Protein AF-A0A5C6P164-F1 (afdb_monomer_lite)

Radius of gyration: 23.79 Å; chains: 1; bounding box: 49×29×82 Å

Foldseek 3Di:
DQVLQPPDGPVVDDPVVVVVSCCCVVPNQPDLVVLVVVLLPAAADVVRALVNSLVVSLVSCPSNPCPPCSFVSSLVSSLVRYPDPVLNVVQVPDPDRTSVNSSVSSNVVVVVVVVVVVCVDPVNDPPDD

pLDDT: mean 91.4, std 10.31, range [52.81, 98.69]

Sequence (129 aa):
MRNLVSPAKPGDKTFDELVKLLKDHFNPKPSEIVQRCKFNSRYRKQGETVMEFVAVLRKLAQDCNYGDKLSEMIRDRLVCGIVDDRIQRRLLSEPDLTFDKALKLAQAIETACKDVKDLQSPEFVPQYT

Organism: NCBI:txid433684

Structure (mmCIF, N/CA/C/O backbone):
data_AF-A0A5C6P164-F1
#
_entry.id   AF-A0A5C6P164-F1
#
loop_
_atom_site.group_PDB
_atom_site.id
_atom_site.type_symbol
_atom_site.label_atom_id
_atom_site.label_alt_id
_atom_site.label_comp_id
_atom_site.label_asym_id
_atom_site.label_entity_id
_atom_site.label_seq_id
_atom_site.pdbx_PDB_ins_code
_atom_site.Cartn_x
_atom_site.Cartn_y
_atom_site.Cartn_z
_atom_site.occupancy
_atom_site.B_iso_or_equiv
_atom_site.auth_seq_id
_atom_site.auth_comp_id
_atom_site.auth_asym_id
_atom_site.auth_atom_id
_atom_site.pdbx_PDB_model_num
ATOM 1 N N . MET A 1 1 ? 26.546 -15.093 -25.675 1.00 57.50 1 MET A N 1
ATOM 2 C CA . MET A 1 1 ? 26.649 -13.685 -26.127 1.00 57.50 1 MET A CA 1
ATOM 3 C C . MET A 1 1 ? 26.422 -13.525 -27.631 1.00 57.50 1 MET A C 1
ATOM 5 O O . MET A 1 1 ? 25.556 -12.741 -27.976 1.00 57.50 1 MET A O 1
ATOM 9 N N . ARG A 1 2 ? 27.096 -14.288 -28.519 1.00 59.34 2 ARG A N 1
ATOM 10 C CA . ARG A 1 2 ? 26.920 -14.192 -29.993 1.00 59.34 2 ARG A CA 1
ATOM 11 C C . ARG A 1 2 ? 25.460 -14.277 -30.474 1.00 59.34 2 ARG A C 1
ATOM 13 O O . ARG A 1 2 ? 25.084 -13.524 -31.357 1.00 59.34 2 ARG A O 1
ATOM 20 N N . ASN A 1 3 ? 24.628 -15.105 -29.839 1.00 73.88 3 ASN A N 1
ATOM 21 C CA . ASN A 1 3 ? 23.216 -15.248 -30.223 1.00 73.88 3 ASN A CA 1
ATOM 22 C C . ASN A 1 3 ? 22.346 -14.019 -29.900 1.00 73.88 3 ASN A C 1
ATOM 24 O O . ASN A 1 3 ? 21.344 -13.825 -30.569 1.00 73.88 3 ASN A O 1
ATOM 28 N N . LEU A 1 4 ? 22.719 -13.188 -28.916 1.00 81.94 4 LEU A N 1
ATOM 29 C CA . LEU A 1 4 ? 21.936 -11.997 -28.540 1.00 81.94 4 LEU A CA 1
ATOM 30 C C . LEU A 1 4 ? 22.185 -10.802 -29.467 1.00 81.94 4 LEU A C 1
ATOM 32 O O . LEU A 1 4 ? 21.426 -9.840 -29.444 1.00 81.94 4 LEU A O 1
ATOM 36 N N . VAL A 1 5 ? 23.269 -10.848 -30.244 1.00 85.94 5 VAL A N 1
ATOM 37 C CA . VAL A 1 5 ? 23.695 -9.758 -31.136 1.00 85.94 5 VAL A CA 1
ATOM 38 C C . VAL A 1 5 ? 23.545 -10.119 -32.613 1.00 85.94 5 VAL A C 1
ATOM 40 O O . VAL A 1 5 ? 23.626 -9.233 -33.455 1.00 85.94 5 VAL A O 1
ATOM 43 N N . SER A 1 6 ? 23.290 -11.394 -32.924 1.00 86.62 6 SER A N 1
ATOM 44 C CA . SER A 1 6 ? 23.153 -11.907 -34.289 1.00 86.62 6 SER A CA 1
ATOM 45 C C . SER A 1 6 ? 22.027 -11.194 -35.058 1.00 86.62 6 SER A C 1
ATOM 47 O O . SER A 1 6 ? 20.938 -11.039 -34.502 1.00 86.62 6 SER A O 1
ATOM 49 N N . PRO A 1 7 ? 22.249 -10.779 -36.324 1.00 85.75 7 PRO A N 1
ATOM 50 C CA . PRO A 1 7 ? 23.413 -11.076 -37.174 1.00 85.75 7 PRO A CA 1
ATOM 51 C C . PRO A 1 7 ? 24.627 -10.145 -36.982 1.00 85.75 7 PRO A C 1
ATOM 53 O O . PRO A 1 7 ? 25.671 -10.391 -37.583 1.00 85.75 7 PRO A O 1
ATOM 56 N N . ALA A 1 8 ? 24.523 -9.097 -36.161 1.00 84.94 8 ALA A N 1
ATOM 57 C CA . ALA A 1 8 ? 25.643 -8.206 -35.855 1.00 84.94 8 ALA A CA 1
ATOM 58 C C . ALA A 1 8 ? 26.680 -8.886 -34.939 1.00 84.94 8 ALA A C 1
ATOM 60 O O . ALA A 1 8 ? 26.397 -9.868 -34.240 1.00 84.94 8 ALA A O 1
ATOM 61 N N . LYS A 1 9 ? 27.913 -8.372 -34.925 1.00 87.00 9 LYS A N 1
ATOM 62 C CA . LYS A 1 9 ? 28.968 -8.886 -34.046 1.00 87.00 9 LYS A CA 1
ATOM 63 C C . LYS A 1 9 ? 28.966 -8.108 -32.730 1.00 87.00 9 LYS A C 1
ATOM 65 O O . LYS A 1 9 ? 28.683 -6.915 -32.720 1.00 87.00 9 LYS A O 1
ATOM 70 N N . PRO A 1 10 ? 29.358 -8.733 -31.604 1.00 83.12 10 PRO A N 1
ATOM 71 C CA . PRO A 1 10 ? 29.542 -8.006 -30.349 1.00 83.12 10 PRO A CA 1
ATOM 72 C C . PRO A 1 10 ? 30.509 -6.818 -30.472 1.00 83.12 10 PRO A C 1
ATOM 74 O O . PRO A 1 10 ? 30.300 -5.810 -29.818 1.00 83.12 10 PRO A O 1
ATOM 77 N N . GLY A 1 11 ? 31.530 -6.924 -31.331 1.00 85.94 11 GLY A N 1
ATOM 78 C CA . GLY A 1 11 ? 32.478 -5.835 -31.592 1.00 85.94 11 GLY A CA 1
ATOM 79 C C . GLY A 1 11 ? 31.892 -4.641 -32.354 1.00 85.94 11 GLY A C 1
ATOM 80 O O . GLY A 1 11 ? 32.523 -3.593 -32.372 1.00 85.94 11 GLY A O 1
ATOM 81 N N . ASP A 1 12 ? 30.696 -4.782 -32.935 1.00 89.25 12 ASP A N 1
ATOM 82 C CA . ASP A 1 12 ? 29.987 -3.698 -33.631 1.00 89.25 12 ASP A CA 1
ATOM 83 C C . ASP A 1 12 ? 29.120 -2.867 -32.665 1.00 89.25 12 ASP A C 1
ATOM 85 O O . ASP A 1 12 ? 28.442 -1.932 -33.085 1.00 89.25 12 ASP A O 1
ATOM 89 N N . LYS A 1 13 ? 29.097 -3.231 -31.376 1.00 87.56 13 LYS A N 1
ATOM 90 C CA . LYS A 1 13 ? 28.338 -2.549 -30.327 1.00 87.56 13 LYS A CA 1
ATOM 91 C C . LYS A 1 13 ? 29.258 -1.871 -29.333 1.00 87.56 13 LYS A C 1
ATOM 93 O O . LYS A 1 13 ? 30.356 -2.349 -29.044 1.00 87.56 13 LYS A O 1
ATOM 98 N N . THR A 1 14 ? 28.777 -0.781 -28.755 1.00 93.88 14 THR A N 1
ATOM 99 C CA . THR A 1 14 ? 29.479 -0.145 -27.643 1.00 93.88 14 THR A CA 1
ATOM 100 C C . THR A 1 14 ? 29.419 -1.029 -26.399 1.00 93.88 14 THR A C 1
ATOM 102 O O . THR A 1 14 ? 28.557 -1.903 -26.253 1.00 93.88 14 THR A O 1
ATOM 105 N N . PHE A 1 15 ? 30.334 -0.785 -25.463 1.00 90.81 15 PHE A N 1
ATOM 106 C CA . PHE A 1 15 ? 30.313 -1.458 -24.168 1.00 90.81 15 PHE A CA 1
ATOM 107 C C . PHE A 1 15 ? 28.959 -1.280 -23.456 1.00 90.81 15 PHE A C 1
ATOM 109 O O . PHE A 1 15 ? 28.391 -2.258 -22.973 1.00 90.81 15 PHE A O 1
ATOM 116 N N . ASP A 1 16 ? 28.395 -0.068 -23.473 1.00 93.19 16 ASP A N 1
ATOM 117 C CA . ASP A 1 16 ? 27.108 0.236 -22.836 1.00 93.19 16 ASP A CA 1
ATOM 118 C C . ASP A 1 16 ? 25.941 -0.526 -23.470 1.00 93.19 16 ASP A C 1
ATOM 120 O O . ASP A 1 16 ? 25.072 -1.045 -22.765 1.00 93.19 16 ASP A O 1
ATOM 124 N N . GLU A 1 17 ? 25.933 -0.656 -24.798 1.00 91.31 17 GLU A N 1
ATOM 125 C CA . GLU A 1 17 ? 24.925 -1.438 -25.512 1.00 91.31 17 GLU A CA 1
ATOM 126 C C . GLU A 1 17 ? 25.005 -2.926 -25.162 1.00 91.31 17 GLU A C 1
ATOM 128 O O . GLU A 1 17 ? 23.971 -3.565 -24.959 1.00 91.31 17 GLU A O 1
ATOM 133 N N . LEU A 1 18 ? 26.216 -3.482 -25.060 1.00 90.56 18 LEU A N 1
ATOM 134 C CA . LEU A 1 18 ? 26.422 -4.874 -24.659 1.00 90.56 18 LEU A CA 1
ATOM 135 C C . LEU A 1 18 ? 26.003 -5.109 -23.205 1.00 90.56 18 LEU A C 1
ATOM 137 O O . LEU A 1 18 ? 25.330 -6.100 -22.915 1.00 90.56 18 LEU A O 1
ATOM 141 N N . VAL A 1 19 ? 26.351 -4.196 -22.295 1.00 89.12 19 VAL A N 1
ATOM 142 C CA . VAL A 1 19 ? 25.938 -4.262 -20.887 1.00 89.12 19 VAL A CA 1
ATOM 143 C C . VAL A 1 19 ? 24.418 -4.202 -20.773 1.00 89.12 19 VAL A C 1
ATOM 145 O O . VAL A 1 19 ? 23.838 -5.007 -20.045 1.00 89.12 19 VAL A O 1
ATOM 148 N N . LYS A 1 20 ? 23.761 -3.294 -21.502 1.00 88.94 20 LYS A N 1
ATOM 149 C CA . LYS A 1 20 ? 22.298 -3.193 -21.525 1.00 88.94 20 LYS A CA 1
ATOM 150 C C . LYS A 1 20 ? 21.658 -4.479 -22.049 1.00 88.94 20 LYS A C 1
ATOM 152 O O . LYS A 1 20 ? 20.811 -5.045 -21.372 1.00 88.94 20 LYS A O 1
ATOM 157 N N . LEU A 1 21 ? 22.118 -4.983 -23.193 1.00 89.00 21 LEU A N 1
ATOM 158 C CA . LEU A 1 21 ? 21.617 -6.216 -23.809 1.00 89.00 21 LEU A CA 1
ATOM 159 C C . LEU A 1 21 ? 21.706 -7.418 -22.855 1.00 89.00 21 LEU A C 1
ATOM 161 O O . LEU A 1 21 ? 20.777 -8.215 -22.748 1.00 89.00 21 LEU A O 1
ATOM 165 N N . LEU A 1 22 ? 22.832 -7.549 -22.148 1.00 88.31 22 LEU A N 1
ATOM 166 C CA . LEU A 1 22 ? 23.032 -8.614 -21.170 1.00 88.31 22 LEU A CA 1
ATOM 167 C C . LEU A 1 22 ? 22.139 -8.430 -19.944 1.00 88.31 22 LEU A C 1
ATOM 169 O O . LEU A 1 22 ? 21.555 -9.407 -19.482 1.00 88.31 22 LEU A O 1
ATOM 173 N N . LYS A 1 23 ? 22.003 -7.200 -19.435 1.00 83.81 23 LYS A N 1
ATOM 174 C CA . LYS A 1 23 ? 21.094 -6.895 -18.323 1.00 83.81 23 LYS A CA 1
ATOM 175 C C . LYS A 1 23 ? 19.649 -7.227 -18.684 1.00 83.81 23 LYS A C 1
ATOM 177 O O . LYS A 1 23 ? 19.007 -7.934 -17.920 1.00 83.81 23 LYS A O 1
ATOM 182 N N . ASP A 1 24 ? 19.176 -6.804 -19.850 1.00 84.94 24 ASP A N 1
ATOM 183 C CA . ASP A 1 24 ? 17.801 -7.044 -20.297 1.00 84.94 24 ASP A CA 1
ATOM 184 C C . ASP A 1 24 ? 17.512 -8.543 -20.487 1.00 84.94 24 ASP A C 1
ATOM 186 O O . ASP A 1 24 ? 16.415 -9.006 -20.184 1.00 84.94 24 ASP A O 1
ATOM 190 N N . HIS A 1 25 ? 18.499 -9.321 -20.947 1.00 86.00 25 HIS A N 1
ATOM 191 C CA . HIS A 1 25 ? 18.340 -10.760 -21.159 1.00 86.00 25 HIS A CA 1
ATOM 192 C C . HIS A 1 25 ? 18.448 -11.589 -19.870 1.00 86.00 25 HIS A C 1
ATOM 194 O O . HIS A 1 25 ? 17.672 -12.520 -19.667 1.00 86.00 25 HIS A O 1
ATOM 200 N N . PHE A 1 26 ? 19.426 -11.297 -19.009 1.00 82.31 26 PHE A N 1
ATOM 201 C CA . PHE A 1 26 ? 19.698 -12.102 -17.810 1.00 82.31 26 PHE A CA 1
ATOM 202 C C . PHE A 1 26 ? 18.993 -11.596 -16.553 1.00 82.31 26 PHE A C 1
ATOM 204 O O . PHE A 1 26 ? 18.848 -12.349 -15.594 1.00 82.31 26 PHE A O 1
ATOM 211 N N . ASN A 1 27 ? 18.554 -10.341 -16.546 1.00 75.88 27 ASN A N 1
ATOM 212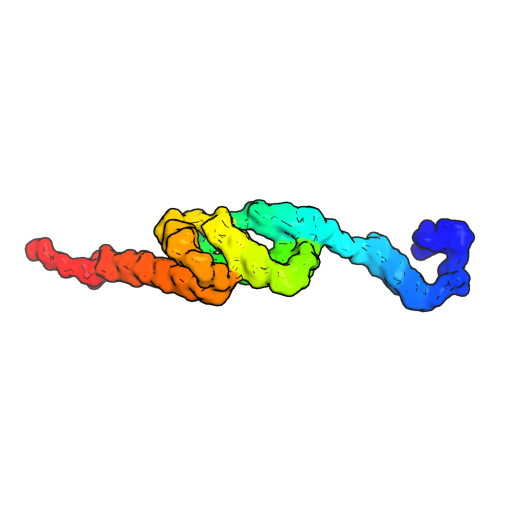 C CA . ASN A 1 27 ? 17.810 -9.739 -15.451 1.00 75.88 27 ASN A CA 1
ATOM 213 C C . ASN A 1 27 ? 16.687 -8.846 -16.008 1.00 75.88 27 ASN A C 1
ATOM 215 O O . ASN A 1 27 ? 16.711 -7.627 -15.798 1.00 75.88 27 ASN A O 1
ATOM 219 N N . PRO A 1 28 ? 15.729 -9.428 -16.760 1.00 79.06 28 PRO A N 1
ATOM 220 C CA . PRO A 1 28 ? 14.654 -8.658 -17.366 1.00 79.06 28 PRO A CA 1
ATOM 221 C C . PRO A 1 28 ? 13.914 -7.877 -16.284 1.00 79.06 28 PRO A C 1
ATOM 223 O O . PRO A 1 28 ? 13.580 -8.422 -15.227 1.00 79.06 28 PRO A O 1
ATOM 226 N N . LYS A 1 29 ? 13.646 -6.593 -16.555 1.00 77.44 29 LYS A N 1
ATOM 227 C CA . LYS A 1 29 ? 12.866 -5.755 -15.642 1.00 77.44 29 LYS A CA 1
ATOM 228 C C . LYS A 1 29 ? 11.554 -6.487 -15.321 1.00 77.44 29 LYS A C 1
ATOM 230 O O . LYS A 1 29 ? 10.863 -6.904 -16.258 1.00 77.44 29 LYS A O 1
ATOM 235 N N . PRO A 1 30 ? 11.194 -6.656 -14.036 1.00 82.50 30 PRO A N 1
ATOM 236 C CA . PRO A 1 30 ? 9.941 -7.300 -13.687 1.00 82.50 30 PRO A CA 1
ATOM 237 C C . PRO A 1 30 ? 8.770 -6.609 -14.389 1.00 82.50 30 PRO A C 1
ATOM 239 O O . PRO A 1 30 ? 8.714 -5.380 -14.444 1.00 82.50 30 PRO A O 1
ATOM 242 N N . SER A 1 31 ? 7.837 -7.398 -14.928 1.00 90.88 31 SER A N 1
ATOM 243 C CA . SER A 1 31 ? 6.646 -6.847 -15.579 1.00 90.88 31 SER A CA 1
ATOM 244 C C . SER A 1 31 ? 5.882 -5.973 -14.591 1.00 90.88 31 SER A C 1
ATOM 246 O O . SER A 1 31 ? 5.388 -6.461 -13.573 1.00 90.88 31 SER A O 1
ATOM 248 N N . GLU A 1 32 ? 5.771 -4.687 -14.911 1.00 93.00 32 GLU A N 1
ATOM 249 C CA . GLU A 1 32 ? 5.084 -3.703 -14.078 1.00 93.00 32 GLU A CA 1
ATOM 250 C C . GLU A 1 32 ? 3.655 -4.145 -13.753 1.00 93.00 32 GLU A C 1
ATOM 252 O O . GLU A 1 32 ? 3.229 -4.079 -12.602 1.00 93.00 32 GLU A O 1
ATOM 257 N N . ILE A 1 33 ? 2.937 -4.678 -14.745 1.00 94.31 33 ILE A N 1
ATOM 258 C CA . ILE A 1 33 ? 1.575 -5.186 -14.565 1.00 94.31 33 ILE A CA 1
ATOM 259 C C . ILE A 1 33 ? 1.547 -6.344 -13.570 1.00 94.31 33 ILE A C 1
ATOM 261 O O . ILE A 1 33 ? 0.720 -6.341 -12.663 1.00 94.31 33 ILE A O 1
ATOM 265 N N . VAL A 1 34 ? 2.481 -7.294 -13.662 1.00 94.81 34 VAL A N 1
ATOM 266 C CA . VAL A 1 34 ? 2.565 -8.405 -12.699 1.00 94.81 34 VAL A CA 1
ATOM 267 C C . VAL A 1 34 ? 2.824 -7.888 -11.282 1.00 94.81 34 VAL A C 1
ATOM 269 O O . VAL A 1 34 ? 2.230 -8.390 -10.328 1.00 94.81 34 VAL A O 1
ATOM 272 N N . GLN A 1 35 ? 3.681 -6.880 -11.122 1.00 95.56 35 GLN A N 1
ATOM 273 C CA . GLN A 1 35 ? 3.989 -6.307 -9.808 1.00 95.56 35 GLN A CA 1
ATOM 274 C C . GLN A 1 35 ? 2.800 -5.535 -9.237 1.00 95.56 35 GLN A C 1
ATOM 276 O O . GLN A 1 35 ? 2.445 -5.739 -8.076 1.00 95.56 35 GLN A O 1
ATOM 281 N N . ARG A 1 36 ? 2.094 -4.765 -10.071 1.00 97.81 36 ARG A N 1
ATOM 282 C CA . ARG A 1 36 ? 0.835 -4.112 -9.693 1.00 97.81 36 ARG A CA 1
ATOM 283 C C . ARG A 1 36 ? -0.240 -5.132 -9.318 1.00 97.81 36 ARG A C 1
ATOM 285 O O . ARG A 1 36 ? -0.930 -4.935 -8.324 1.00 97.81 36 ARG A O 1
ATOM 292 N N . CYS A 1 37 ? -0.352 -6.254 -10.032 1.00 97.50 37 CYS A N 1
ATOM 293 C CA . CYS A 1 37 ? -1.256 -7.346 -9.660 1.00 97.50 37 CYS A CA 1
ATOM 294 C C . CYS A 1 37 ? -0.893 -7.944 -8.295 1.00 97.50 37 CYS A C 1
ATOM 296 O O . CYS A 1 37 ? -1.779 -8.119 -7.460 1.00 97.50 37 CYS A O 1
ATOM 298 N N . LYS A 1 38 ? 0.393 -8.212 -8.026 1.00 97.44 38 LYS A N 1
ATOM 299 C CA . LYS A 1 38 ? 0.860 -8.704 -6.715 1.00 97.44 38 LYS A CA 1
ATOM 300 C C . LYS A 1 38 ? 0.561 -7.711 -5.595 1.00 97.44 38 LYS A C 1
ATOM 302 O O . LYS A 1 38 ? 0.059 -8.110 -4.548 1.00 97.44 38 LYS A O 1
ATOM 307 N N . PHE A 1 39 ? 0.842 -6.431 -5.827 1.00 98.44 39 PHE A N 1
ATOM 308 C CA . PHE A 1 39 ? 0.533 -5.344 -4.906 1.00 98.44 39 PHE A CA 1
ATOM 309 C C . PHE A 1 39 ? -0.971 -5.281 -4.612 1.00 98.44 39 PHE A C 1
ATOM 311 O O . PHE A 1 39 ? -1.371 -5.324 -3.453 1.00 98.44 39 PHE A O 1
ATOM 318 N N . ASN A 1 40 ? -1.811 -5.272 -5.651 1.00 97.94 40 ASN A N 1
ATOM 319 C CA . ASN A 1 40 ? -3.266 -5.167 -5.525 1.00 97.94 40 ASN A CA 1
ATOM 320 C C . ASN A 1 40 ? -3.938 -6.431 -4.976 1.00 97.94 40 ASN A C 1
ATOM 322 O O . ASN A 1 40 ? -5.032 -6.342 -4.431 1.00 97.94 40 ASN A O 1
ATOM 326 N N . SER A 1 41 ? -3.284 -7.587 -5.067 1.00 97.56 41 SER A N 1
ATOM 327 C CA . SER A 1 41 ? -3.772 -8.842 -4.480 1.00 97.56 41 SER A CA 1
ATOM 328 C C . SER A 1 41 ? -3.352 -9.016 -3.020 1.00 97.56 41 SER A C 1
ATOM 330 O O . SER A 1 41 ? -3.650 -10.041 -2.407 1.00 97.56 41 SER A O 1
ATOM 332 N N . ARG A 1 42 ? -2.620 -8.055 -2.442 1.00 97.94 42 ARG A N 1
ATOM 333 C CA . ARG A 1 42 ? -2.131 -8.169 -1.072 1.00 97.94 42 ARG A CA 1
ATOM 334 C C . ARG A 1 42 ? -3.189 -7.726 -0.058 1.00 97.94 42 ARG A C 1
ATOM 336 O O . ARG A 1 42 ? -3.605 -6.570 -0.034 1.00 97.94 42 ARG A O 1
ATOM 343 N N . TYR A 1 43 ? -3.519 -8.643 0.848 1.00 98.19 43 TYR A N 1
ATOM 344 C CA . TYR A 1 43 ? -4.369 -8.422 2.023 1.00 98.19 43 TYR A CA 1
ATOM 345 C C . TYR A 1 43 ? -3.592 -8.712 3.295 1.00 98.19 43 TYR A C 1
ATOM 347 O O . TYR A 1 43 ? -2.826 -9.679 3.296 1.00 98.19 43 TYR A O 1
ATOM 355 N N . ARG A 1 44 ? -3.775 -7.908 4.350 1.00 97.25 44 ARG A N 1
ATOM 356 C CA . ARG A 1 44 ? -3.164 -8.123 5.668 1.00 97.25 44 ARG A CA 1
ATOM 357 C C . ARG A 1 44 ? -3.474 -9.537 6.148 1.00 97.25 44 ARG A C 1
ATOM 359 O O . ARG A 1 44 ? -4.633 -9.948 6.154 1.00 97.25 44 ARG A O 1
ATOM 366 N N . LYS A 1 45 ? -2.438 -10.279 6.528 1.00 96.38 45 LYS A N 1
ATOM 367 C CA . LYS A 1 45 ? -2.587 -11.656 7.009 1.00 96.38 45 LYS A CA 1
ATOM 368 C C . LYS A 1 45 ? -3.081 -11.669 8.455 1.00 96.38 45 LYS A C 1
ATOM 370 O O . LYS A 1 45 ? -2.902 -10.705 9.196 1.00 96.38 45 LYS A O 1
ATOM 375 N N . GLN A 1 46 ? -3.680 -12.777 8.880 1.00 93.19 46 GLN A N 1
ATOM 376 C CA . GLN A 1 46 ? -3.991 -12.973 10.294 1.00 93.19 46 GLN A CA 1
ATOM 377 C C . GLN A 1 46 ? -2.694 -12.963 11.116 1.00 93.19 46 GLN A C 1
ATOM 379 O O . GLN A 1 46 ? -1.717 -13.602 10.734 1.00 93.19 46 GLN A O 1
ATOM 384 N N . GLY A 1 47 ? -2.690 -12.218 12.222 1.00 93.00 47 GLY A N 1
ATOM 385 C CA . GLY A 1 47 ? -1.512 -12.050 13.081 1.00 93.00 47 GLY A CA 1
ATOM 386 C C . GLY A 1 47 ? -0.459 -11.071 12.551 1.00 93.00 47 GLY A C 1
ATOM 387 O O . GLY A 1 47 ? 0.472 -10.761 13.280 1.00 93.00 47 GLY A O 1
ATOM 388 N N . GLU A 1 48 ? -0.610 -10.557 11.328 1.00 96.31 48 GLU A N 1
ATOM 389 C CA . GLU A 1 48 ? 0.266 -9.516 10.791 1.00 96.31 48 GLU A CA 1
ATOM 390 C C . GLU A 1 48 ? -0.140 -8.144 11.339 1.00 96.31 48 GLU A C 1
ATOM 392 O O . GLU A 1 48 ? -1.305 -7.742 11.239 1.00 96.31 48 GLU A O 1
ATOM 397 N N . THR A 1 49 ? 0.831 -7.411 11.879 1.00 97.62 49 THR A N 1
ATOM 398 C CA . THR A 1 49 ? 0.639 -6.036 12.356 1.00 97.62 49 THR A CA 1
ATOM 399 C C . THR A 1 49 ? 0.405 -5.067 11.196 1.00 97.62 49 THR A C 1
ATOM 401 O O . THR A 1 49 ? 0.778 -5.320 10.044 1.00 97.62 49 THR A O 1
ATOM 404 N N . VAL A 1 50 ? -0.170 -3.895 11.481 1.00 98.00 50 VAL A N 1
ATOM 405 C CA . VAL A 1 50 ? -0.310 -2.824 10.476 1.00 98.00 50 VAL A CA 1
ATOM 406 C C . VAL A 1 50 ? 1.050 -2.442 9.875 1.00 98.00 50 VAL A C 1
ATOM 408 O O . VAL A 1 50 ? 1.156 -2.237 8.663 1.00 98.00 50 VAL A O 1
ATOM 411 N N . MET A 1 51 ? 2.101 -2.378 10.696 1.00 98.12 51 MET A N 1
ATOM 412 C CA . MET A 1 51 ? 3.440 -1.981 10.249 1.00 98.12 51 MET A CA 1
ATOM 413 C C . MET A 1 51 ? 4.093 -3.009 9.328 1.00 98.12 51 MET A C 1
ATOM 415 O O . MET A 1 51 ? 4.657 -2.630 8.300 1.00 98.12 51 MET A O 1
ATOM 419 N N . GLU A 1 52 ? 3.991 -4.297 9.652 1.00 98.38 52 GLU A N 1
ATOM 420 C CA . GLU A 1 52 ? 4.495 -5.371 8.790 1.00 98.38 52 GLU A CA 1
ATOM 421 C C . GLU A 1 52 ? 3.774 -5.377 7.443 1.00 98.38 52 GLU A C 1
ATOM 423 O O . GLU A 1 52 ? 4.416 -5.432 6.391 1.00 98.38 52 GLU A O 1
ATOM 428 N N . PHE A 1 53 ? 2.448 -5.220 7.461 1.00 98.44 53 PHE A N 1
ATOM 429 C CA . PHE A 1 53 ? 1.662 -5.143 6.238 1.00 98.44 53 PHE A CA 1
ATOM 430 C C . PHE A 1 53 ? 2.124 -3.986 5.342 1.00 98.44 53 PHE A C 1
ATOM 432 O O . PHE A 1 53 ? 2.399 -4.186 4.157 1.00 98.44 53 PHE A O 1
ATOM 439 N N . VAL A 1 54 ? 2.288 -2.788 5.906 1.00 98.31 54 VAL A N 1
ATOM 440 C CA . VAL A 1 54 ? 2.761 -1.607 5.169 1.00 98.31 54 VAL A CA 1
ATOM 441 C C . VAL A 1 54 ? 4.194 -1.781 4.666 1.00 98.31 54 VAL A C 1
ATOM 443 O O . VAL A 1 54 ? 4.492 -1.378 3.539 1.00 98.31 54 VAL A O 1
ATOM 446 N N . ALA A 1 55 ? 5.078 -2.419 5.435 1.00 98.38 55 ALA A N 1
ATOM 447 C CA . ALA A 1 55 ? 6.430 -2.740 4.982 1.00 98.38 55 ALA A CA 1
ATOM 448 C C . ALA A 1 55 ? 6.407 -3.665 3.752 1.00 98.38 55 ALA A C 1
ATOM 450 O O . ALA A 1 55 ? 7.127 -3.428 2.777 1.00 98.38 55 ALA A O 1
ATOM 451 N N . VAL A 1 56 ? 5.525 -4.671 3.742 1.00 98.06 56 VAL A N 1
ATOM 452 C CA . VAL A 1 56 ? 5.329 -5.549 2.580 1.00 98.06 56 VAL A CA 1
ATOM 453 C C . VAL A 1 56 ? 4.749 -4.783 1.389 1.00 98.06 56 VAL A C 1
ATOM 455 O O . VAL A 1 56 ? 5.223 -4.973 0.269 1.00 98.06 56 VAL A O 1
ATOM 458 N N . LEU A 1 57 ? 3.777 -3.889 1.602 1.00 98.31 57 LEU A N 1
ATOM 459 C CA . LEU A 1 57 ? 3.233 -3.043 0.532 1.00 98.31 57 LEU A CA 1
ATOM 460 C C . LEU A 1 57 ? 4.312 -2.165 -0.106 1.00 98.31 57 LEU A C 1
ATOM 462 O O . LEU A 1 57 ? 4.405 -2.110 -1.331 1.00 98.31 57 LEU A O 1
ATOM 466 N N . ARG A 1 58 ? 5.167 -1.533 0.708 1.00 98.06 58 ARG A N 1
ATOM 467 C CA . ARG A 1 58 ? 6.302 -0.734 0.223 1.00 98.06 58 ARG A CA 1
ATOM 468 C C . ARG A 1 58 ? 7.262 -1.565 -0.614 1.00 98.06 58 ARG A C 1
ATOM 470 O O . ARG A 1 58 ? 7.676 -1.109 -1.674 1.00 98.06 58 ARG A O 1
ATOM 477 N N . LYS A 1 59 ? 7.575 -2.785 -0.169 1.00 97.06 59 LYS A N 1
ATOM 478 C CA . LYS A 1 59 ? 8.427 -3.716 -0.917 1.00 97.06 59 LYS A CA 1
ATOM 479 C C . LYS A 1 59 ? 7.812 -4.087 -2.269 1.00 97.06 59 LYS A C 1
ATOM 481 O O . LYS A 1 59 ? 8.496 -4.027 -3.280 1.00 97.06 59 LYS A O 1
ATOM 486 N N . LEU A 1 60 ? 6.524 -4.430 -2.306 1.00 96.69 60 LEU A N 1
ATOM 487 C CA . LEU A 1 60 ? 5.827 -4.786 -3.551 1.00 96.69 60 LEU A CA 1
ATOM 488 C C . LEU A 1 60 ? 5.702 -3.601 -4.521 1.00 96.69 60 LEU A C 1
ATOM 490 O O . LEU A 1 60 ? 5.701 -3.791 -5.734 1.00 96.69 60 LEU A O 1
ATOM 494 N N . ALA A 1 61 ? 5.617 -2.379 -3.998 1.00 97.06 61 ALA A N 1
ATOM 495 C CA . ALA A 1 61 ? 5.476 -1.177 -4.806 1.00 97.06 61 ALA A CA 1
ATOM 496 C C . ALA A 1 61 ? 6.769 -0.743 -5.529 1.00 97.06 61 ALA A C 1
ATOM 498 O O . ALA A 1 61 ? 6.676 0.059 -6.458 1.00 97.06 61 ALA A O 1
ATOM 499 N N . GLN A 1 62 ? 7.945 -1.271 -5.150 1.00 93.75 62 GLN A N 1
ATOM 500 C CA . GLN A 1 62 ? 9.251 -0.884 -5.717 1.00 93.75 62 GLN A CA 1
ATOM 501 C C . GLN A 1 62 ? 9.292 -1.004 -7.246 1.00 93.75 62 GLN A C 1
ATOM 503 O O . GLN A 1 62 ? 9.756 -0.091 -7.924 1.00 93.75 62 GLN A O 1
ATOM 508 N N . ASP A 1 63 ? 8.723 -2.081 -7.786 1.00 91.75 63 ASP A N 1
ATOM 509 C CA . ASP A 1 63 ? 8.728 -2.368 -9.224 1.00 91.75 63 ASP A CA 1
ATOM 510 C C . ASP A 1 63 ? 7.416 -1.968 -9.931 1.00 91.75 63 ASP A C 1
ATOM 512 O O . ASP A 1 63 ? 7.213 -2.272 -11.108 1.00 91.75 63 ASP A O 1
ATOM 516 N N . CYS A 1 64 ? 6.499 -1.290 -9.230 1.00 95.44 64 CYS A N 1
ATOM 517 C CA . CYS A 1 64 ? 5.190 -0.904 -9.773 1.00 95.44 64 CYS A CA 1
ATOM 518 C C . CYS A 1 64 ? 5.210 0.403 -10.587 1.00 95.44 64 CYS A C 1
ATOM 520 O O . CYS A 1 64 ? 4.198 0.736 -11.205 1.00 95.44 64 CYS A O 1
ATOM 522 N N . ASN A 1 65 ? 6.326 1.145 -10.569 1.00 94.81 65 ASN A N 1
ATOM 523 C CA . ASN A 1 65 ? 6.500 2.450 -11.225 1.00 94.81 65 ASN A CA 1
ATOM 524 C C . ASN A 1 65 ? 5.379 3.465 -10.897 1.00 94.81 65 ASN A C 1
ATOM 526 O O . ASN A 1 65 ? 4.901 4.175 -11.777 1.00 94.81 65 ASN A O 1
ATOM 530 N N . TYR A 1 66 ? 4.944 3.552 -9.633 1.00 96.00 66 TYR A N 1
ATOM 531 C CA . TYR A 1 66 ? 3.881 4.490 -9.231 1.00 96.00 66 TYR A CA 1
ATOM 532 C C . TYR A 1 66 ? 4.306 5.969 -9.208 1.00 96.00 66 TYR A C 1
ATOM 534 O O . TYR A 1 66 ? 3.438 6.840 -9.182 1.00 96.00 66 TYR A O 1
ATOM 542 N N . GLY A 1 67 ? 5.611 6.265 -9.213 1.00 95.94 67 GLY A N 1
ATOM 543 C CA . GLY A 1 67 ? 6.125 7.639 -9.177 1.00 95.94 67 GLY A CA 1
ATOM 544 C C . GLY A 1 67 ? 5.558 8.438 -8.000 1.00 95.94 67 GLY A C 1
ATOM 545 O O . GLY A 1 67 ? 5.451 7.921 -6.886 1.00 95.94 67 GLY A O 1
ATOM 546 N N . ASP A 1 68 ? 5.119 9.665 -8.270 1.00 97.25 68 ASP A N 1
ATOM 547 C CA . ASP A 1 68 ? 4.566 10.589 -7.266 1.00 97.25 68 ASP A CA 1
ATOM 548 C C . ASP A 1 68 ? 3.277 10.075 -6.606 1.00 97.25 68 ASP A C 1
ATOM 550 O O . ASP A 1 68 ? 2.885 10.529 -5.532 1.00 97.25 68 ASP A O 1
ATOM 554 N N . LYS A 1 69 ? 2.629 9.072 -7.210 1.00 97.69 69 LYS A N 1
ATOM 555 C CA . LYS A 1 69 ? 1.419 8.431 -6.686 1.00 97.69 69 LYS A CA 1
ATOM 556 C C . LYS A 1 69 ? 1.701 7.276 -5.732 1.00 97.69 69 LYS A C 1
ATOM 558 O O . LYS A 1 69 ? 0.758 6.675 -5.227 1.00 97.69 69 LYS A O 1
ATOM 563 N N . LEU A 1 70 ? 2.966 6.970 -5.429 1.00 97.81 70 LEU A N 1
ATOM 564 C CA . LEU A 1 70 ? 3.339 5.858 -4.548 1.00 97.81 70 LEU A CA 1
ATOM 565 C C . LEU A 1 70 ? 2.606 5.895 -3.196 1.00 97.81 70 LEU A C 1
ATOM 567 O O . LEU A 1 70 ? 2.054 4.882 -2.767 1.00 97.81 70 LEU A O 1
ATOM 571 N N . SER A 1 71 ? 2.572 7.055 -2.539 1.00 98.12 71 SER A N 1
ATOM 572 C CA . SER A 1 71 ? 1.902 7.209 -1.242 1.00 98.12 71 SER A CA 1
ATOM 573 C C . SER A 1 71 ? 0.389 6.998 -1.342 1.00 98.12 71 SER A C 1
ATOM 575 O O . SER A 1 71 ? -0.192 6.344 -0.478 1.00 98.12 71 SER A O 1
ATOM 577 N N . GLU A 1 72 ? -0.245 7.493 -2.408 1.00 98.50 72 GLU A N 1
ATOM 578 C CA . GLU A 1 72 ? -1.679 7.297 -2.667 1.00 98.50 72 GLU A CA 1
ATOM 579 C C . GLU A 1 72 ? -1.997 5.817 -2.904 1.00 98.50 72 GLU A C 1
ATOM 581 O O . GLU A 1 72 ? -2.903 5.275 -2.279 1.00 98.50 72 GLU A O 1
ATOM 586 N N . MET A 1 73 ? -1.187 5.122 -3.704 1.00 98.56 73 MET A N 1
ATOM 587 C CA . MET A 1 73 ? -1.386 3.697 -3.981 1.00 98.56 73 MET A CA 1
ATOM 588 C C . MET A 1 73 ? -1.236 2.843 -2.719 1.00 98.56 73 MET A C 1
ATOM 590 O O . MET A 1 73 ? -2.040 1.941 -2.483 1.00 98.56 73 MET A O 1
ATOM 594 N N . ILE A 1 74 ? -0.235 3.127 -1.872 1.00 98.56 74 ILE A N 1
ATOM 595 C CA . ILE A 1 74 ? -0.064 2.421 -0.591 1.00 98.56 74 ILE A CA 1
ATOM 596 C C . ILE A 1 74 ? -1.237 2.712 0.347 1.00 98.56 74 ILE A C 1
ATOM 598 O O . ILE A 1 74 ? -1.722 1.783 0.989 1.00 98.56 74 ILE A O 1
ATOM 602 N N . ARG A 1 75 ? -1.714 3.963 0.421 1.00 98.69 75 ARG A N 1
ATOM 603 C CA . ARG A 1 75 ? -2.911 4.319 1.199 1.00 98.69 75 ARG A CA 1
ATOM 604 C C . ARG A 1 75 ? -4.117 3.507 0.735 1.00 98.69 75 ARG A C 1
ATOM 606 O O . ARG A 1 75 ? -4.751 2.856 1.560 1.00 98.69 75 ARG A O 1
ATOM 613 N N . ASP A 1 76 ? -4.413 3.517 -0.558 1.00 98.38 76 ASP A N 1
ATOM 614 C CA . ASP A 1 76 ? -5.592 2.843 -1.109 1.00 98.38 76 ASP A CA 1
ATOM 615 C C . ASP A 1 76 ? -5.513 1.337 -0.851 1.00 98.38 76 ASP A C 1
ATOM 617 O O . ASP A 1 76 ? -6.472 0.711 -0.394 1.00 98.38 76 ASP A O 1
ATOM 621 N N . ARG A 1 77 ? -4.324 0.750 -1.029 1.00 98.44 77 ARG A N 1
ATOM 622 C CA . ARG A 1 77 ? -4.111 -0.669 -0.746 1.00 98.44 77 ARG A CA 1
ATOM 623 C C . ARG A 1 77 ? -4.153 -1.006 0.741 1.00 98.44 77 ARG A C 1
ATOM 625 O O . ARG A 1 77 ? -4.614 -2.098 1.074 1.00 98.44 77 ARG A O 1
ATOM 632 N N . LEU A 1 78 ? -3.717 -0.108 1.625 1.00 98.50 78 LEU A N 1
ATOM 633 C CA . LEU A 1 78 ? -3.877 -0.251 3.074 1.00 98.50 78 LEU A CA 1
ATOM 634 C C . LEU A 1 78 ? -5.367 -0.298 3.436 1.00 98.50 78 LEU A C 1
ATOM 636 O O . LEU A 1 78 ? -5.784 -1.225 4.123 1.00 98.50 78 LEU A O 1
ATOM 640 N N . VAL A 1 79 ? -6.174 0.634 2.917 1.00 98.31 79 VAL A N 1
ATOM 641 C CA . VAL A 1 79 ? -7.627 0.683 3.165 1.00 98.31 79 VAL A CA 1
ATOM 642 C C . VAL A 1 79 ? -8.324 -0.569 2.633 1.00 98.31 79 VAL A C 1
ATOM 644 O O . VAL A 1 79 ? -9.063 -1.223 3.365 1.00 98.31 79 VAL A O 1
ATOM 647 N N . CYS A 1 80 ? -8.078 -0.947 1.378 1.00 97.62 80 CYS A N 1
ATOM 648 C CA . CYS A 1 80 ? -8.748 -2.094 0.761 1.00 97.62 80 CYS A CA 1
ATOM 649 C C . CYS A 1 80 ? -8.200 -3.447 1.240 1.00 97.62 80 CYS A C 1
ATOM 651 O O . CYS A 1 80 ? -8.862 -4.472 1.103 1.00 97.62 80 CYS A O 1
ATOM 653 N N . GLY A 1 81 ? -6.945 -3.494 1.688 1.00 97.50 81 GLY A N 1
ATOM 654 C CA . GLY A 1 81 ? -6.241 -4.725 2.048 1.00 97.50 81 GLY A CA 1
ATOM 655 C C . GLY A 1 81 ? -6.291 -5.059 3.532 1.00 97.50 81 GLY A C 1
ATOM 656 O O . GLY A 1 81 ? -5.913 -6.170 3.896 1.00 97.50 81 GLY A O 1
ATOM 657 N N . ILE A 1 82 ? -6.740 -4.144 4.393 1.00 96.56 82 ILE A N 1
ATOM 658 C CA . ILE A 1 82 ? -6.886 -4.441 5.813 1.00 96.56 82 ILE A CA 1
ATOM 659 C C . ILE A 1 82 ? -8.150 -5.265 6.066 1.00 96.56 82 ILE A C 1
ATOM 661 O O . ILE A 1 82 ? -9.246 -4.900 5.654 1.00 96.56 82 ILE A O 1
ATOM 665 N N . VAL A 1 83 ? -7.986 -6.389 6.762 1.00 90.88 83 VAL A N 1
ATOM 666 C CA . VAL A 1 83 ? -9.083 -7.297 7.138 1.00 90.88 83 VAL A CA 1
ATOM 667 C C . VAL A 1 83 ? -9.432 -7.081 8.615 1.00 90.88 83 VAL A C 1
ATOM 669 O O . VAL A 1 83 ? -9.385 -7.992 9.434 1.00 90.88 83 VAL A O 1
ATOM 672 N N . ASP A 1 84 ? -9.673 -5.825 8.987 1.00 94.56 84 ASP A N 1
ATOM 673 C CA . ASP A 1 84 ? -10.256 -5.440 10.277 1.00 94.56 84 ASP A CA 1
ATOM 674 C C . ASP A 1 84 ? -11.268 -4.335 10.020 1.00 94.56 84 ASP A C 1
ATOM 676 O O . ASP A 1 84 ? -10.920 -3.217 9.635 1.00 94.56 84 ASP A O 1
ATOM 680 N N . ASP A 1 85 ? -12.528 -4.690 10.222 1.00 95.31 85 ASP A N 1
ATOM 681 C CA . ASP A 1 85 ? -13.678 -3.866 9.889 1.00 95.31 85 ASP A CA 1
ATOM 682 C C . ASP A 1 85 ? -13.709 -2.555 10.697 1.00 95.31 85 ASP A C 1
ATOM 684 O O . ASP A 1 85 ? -14.135 -1.516 10.196 1.00 95.31 85 ASP A O 1
ATOM 688 N N . ARG A 1 86 ? -13.166 -2.546 11.922 1.00 95.62 86 ARG A N 1
ATOM 689 C CA . ARG A 1 86 ? -13.090 -1.336 12.759 1.00 95.62 86 ARG A CA 1
ATOM 690 C C . ARG A 1 86 ? -12.086 -0.350 12.184 1.00 95.62 86 ARG A C 1
ATOM 692 O O . ARG A 1 86 ? -12.378 0.842 12.084 1.00 95.62 86 ARG A O 1
ATOM 699 N N . ILE A 1 87 ? -10.918 -0.853 11.778 1.00 97.56 87 ILE A N 1
ATOM 700 C CA . ILE A 1 87 ? -9.903 -0.018 11.135 1.00 97.56 87 ILE A CA 1
ATOM 701 C C . ILE A 1 87 ? -10.430 0.479 9.789 1.00 97.56 87 ILE A C 1
ATOM 703 O O . ILE A 1 87 ? -10.390 1.679 9.529 1.00 97.56 87 ILE A O 1
ATOM 707 N N . GLN A 1 88 ? -10.975 -0.409 8.955 1.00 97.69 88 GLN A N 1
ATOM 708 C CA . GLN A 1 88 ? -11.446 -0.048 7.620 1.00 97.69 88 GLN A CA 1
ATOM 709 C C . GLN A 1 88 ? -12.557 1.010 7.666 1.00 97.69 88 GLN A C 1
ATOM 711 O O . GLN A 1 88 ? -12.450 2.019 6.970 1.00 97.69 88 GLN A O 1
ATOM 716 N N . ARG A 1 89 ? -13.567 0.853 8.537 1.00 98.00 89 ARG A N 1
ATOM 717 C CA . ARG A 1 89 ? -14.618 1.868 8.735 1.00 98.00 89 ARG A CA 1
ATOM 718 C C . ARG A 1 89 ? -14.042 3.212 9.167 1.00 98.00 89 ARG A C 1
ATOM 720 O O . ARG A 1 89 ? -14.440 4.240 8.623 1.00 98.00 89 ARG A O 1
ATOM 727 N N . ARG A 1 90 ? -13.089 3.225 10.111 1.00 98.06 90 ARG A N 1
ATOM 728 C CA . ARG A 1 90 ? -12.455 4.477 10.547 1.00 98.06 90 ARG A CA 1
ATOM 729 C C . ARG A 1 90 ? -11.736 5.163 9.393 1.00 98.06 90 ARG A C 1
ATOM 731 O O . ARG A 1 90 ? -11.911 6.363 9.217 1.00 98.06 90 ARG A O 1
ATOM 738 N N . LEU A 1 91 ? -10.958 4.419 8.611 1.00 98.50 91 LEU A N 1
ATOM 739 C CA . LEU A 1 91 ? -10.228 4.974 7.473 1.00 98.50 91 LEU A CA 1
ATOM 740 C C . LEU A 1 91 ? -11.183 5.531 6.408 1.00 98.50 91 LEU A C 1
ATOM 742 O O . LEU A 1 91 ? -10.982 6.648 5.948 1.00 98.50 91 LEU A O 1
ATOM 746 N N . LEU A 1 92 ? -12.249 4.801 6.069 1.00 98.06 92 LEU A N 1
ATOM 747 C CA . LEU A 1 92 ? -13.255 5.236 5.090 1.00 98.06 92 LEU A CA 1
ATOM 748 C C . LEU A 1 92 ? -14.076 6.455 5.546 1.00 98.06 92 LEU A C 1
ATOM 750 O O . LEU A 1 92 ? -14.649 7.142 4.709 1.00 98.06 92 LEU A O 1
ATOM 754 N N . SER A 1 93 ? -14.132 6.736 6.853 1.00 98.00 93 SER A N 1
ATOM 755 C CA . SER A 1 93 ? -14.816 7.921 7.396 1.00 98.00 93 SER A CA 1
ATOM 756 C C . SER A 1 93 ? -14.014 9.224 7.274 1.00 98.00 93 SER A C 1
ATOM 758 O O . SER A 1 93 ? -14.525 10.288 7.614 1.00 98.00 93 SER A O 1
ATOM 760 N N . GLU A 1 94 ? -12.757 9.159 6.829 1.00 98.06 94 GLU A N 1
ATOM 761 C CA . GLU A 1 94 ? -11.883 10.326 6.725 1.00 98.06 94 GLU A CA 1
ATOM 762 C C . GLU A 1 94 ? -11.984 10.995 5.345 1.00 98.06 94 GLU A C 1
ATOM 764 O O . GLU A 1 94 ? -11.588 10.374 4.358 1.00 98.06 94 GLU A O 1
ATOM 769 N N . PRO A 1 95 ? -12.438 12.262 5.253 1.00 95.00 95 PRO A N 1
ATOM 770 C CA . PRO A 1 95 ? -12.605 12.946 3.967 1.00 95.00 95 PRO A CA 1
ATOM 771 C C . PRO A 1 95 ? -11.264 13.207 3.267 1.00 95.00 95 PRO A C 1
ATOM 773 O O . PRO A 1 95 ? -11.109 12.909 2.087 1.00 95.00 95 PRO A O 1
ATOM 776 N N . ASP A 1 96 ? -10.263 13.673 4.018 1.00 96.12 96 ASP A N 1
ATOM 777 C CA . ASP A 1 96 ? -8.915 13.957 3.514 1.00 96.12 96 ASP A CA 1
ATOM 778 C C . ASP A 1 96 ? -7.921 12.926 4.059 1.00 96.12 96 ASP A C 1
ATOM 780 O O . ASP A 1 96 ? -7.072 13.208 4.917 1.00 96.12 96 ASP A O 1
ATOM 784 N N . LEU A 1 97 ? -8.078 11.673 3.628 1.00 98.31 97 LEU A N 1
ATOM 785 C CA . LEU A 1 97 ? -7.201 10.592 4.058 1.00 98.31 97 LEU A CA 1
ATOM 786 C C . LEU A 1 97 ? -5.868 10.638 3.296 1.00 98.31 97 LEU A C 1
ATOM 788 O O . LEU A 1 97 ? -5.791 10.312 2.110 1.00 98.31 97 LEU A O 1
ATOM 792 N N . THR A 1 98 ? -4.789 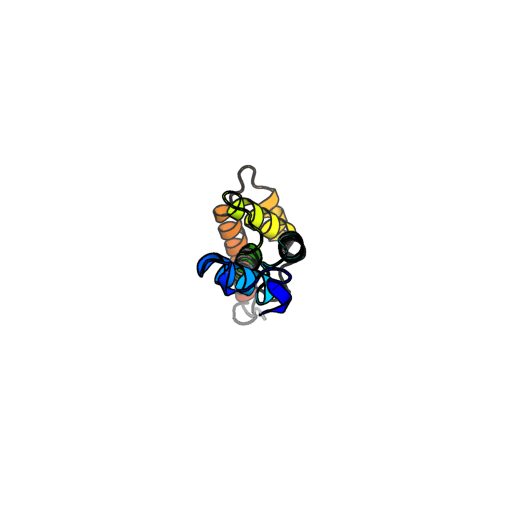10.987 3.995 1.00 98.62 98 THR A N 1
ATOM 793 C CA . THR A 1 98 ? -3.408 10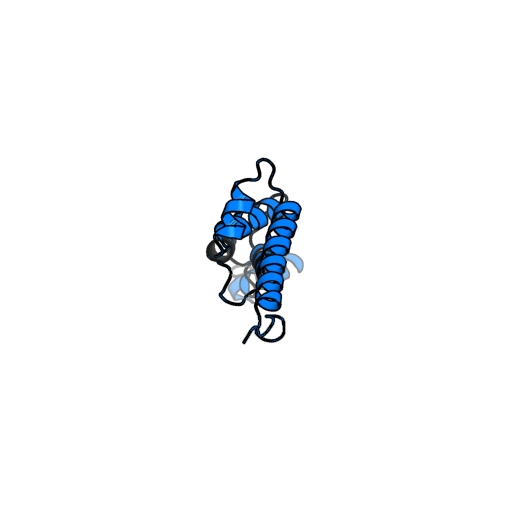.814 3.514 1.00 98.62 98 THR A CA 1
ATOM 794 C C . THR A 1 98 ? -2.844 9.466 3.964 1.00 98.62 98 THR A C 1
ATOM 796 O O . THR A 1 98 ? -3.365 8.848 4.895 1.00 98.62 98 THR A O 1
ATOM 799 N N . PHE A 1 99 ? -1.757 9.003 3.337 1.00 98.44 99 PHE A N 1
ATOM 800 C CA . PHE A 1 99 ? -1.072 7.781 3.774 1.00 98.44 99 PHE A CA 1
ATOM 801 C C . PHE A 1 99 ? -0.635 7.855 5.248 1.00 98.44 99 PHE A C 1
ATOM 803 O O . PHE A 1 99 ? -0.923 6.939 6.015 1.00 98.44 99 PHE A O 1
ATOM 810 N N . ASP A 1 100 ? -0.010 8.958 5.668 1.00 98.44 100 ASP A N 1
ATOM 811 C CA . ASP A 1 100 ? 0.472 9.107 7.046 1.00 98.44 100 ASP A CA 1
ATOM 812 C C . ASP A 1 100 ? -0.678 9.116 8.058 1.00 98.44 100 ASP A C 1
ATOM 814 O O . ASP A 1 100 ? -0.575 8.522 9.133 1.00 98.44 100 ASP A O 1
ATOM 818 N N . LYS A 1 101 ? -1.800 9.758 7.710 1.00 98.56 101 LYS A N 1
ATOM 819 C CA . LYS A 1 101 ? -3.012 9.756 8.535 1.00 98.56 101 LYS A CA 1
ATOM 820 C C . LYS A 1 101 ? -3.617 8.356 8.622 1.00 98.56 101 LYS A C 1
ATOM 822 O O . LYS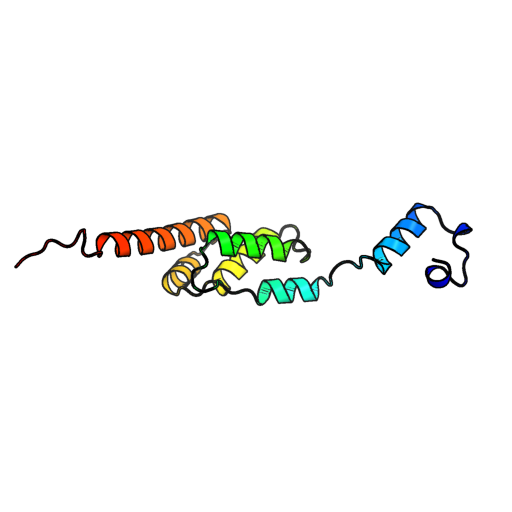 A 1 101 ? -3.966 7.919 9.716 1.00 98.56 101 LYS A O 1
ATOM 827 N N . ALA A 1 102 ? -3.683 7.637 7.501 1.00 98.69 102 ALA A N 1
ATOM 828 C CA . ALA A 1 102 ? -4.175 6.264 7.462 1.00 98.69 102 ALA A CA 1
ATOM 829 C C . ALA A 1 102 ? -3.329 5.328 8.331 1.00 98.69 102 ALA A C 1
ATOM 831 O O . ALA A 1 102 ? -3.875 4.567 9.128 1.00 98.69 102 ALA A O 1
ATOM 832 N N . LEU A 1 103 ? -2.002 5.430 8.230 1.00 98.62 103 LEU A N 1
ATOM 833 C CA . LEU A 1 103 ? -1.078 4.634 9.029 1.00 98.62 103 LEU A CA 1
ATOM 834 C C . LEU A 1 103 ? -1.263 4.897 10.528 1.00 98.62 103 LEU A C 1
ATOM 836 O O . LEU A 1 103 ? -1.463 3.955 11.293 1.00 98.62 103 LEU A O 1
ATOM 840 N N . LYS A 1 104 ? -1.275 6.172 10.936 1.00 98.56 104 LYS A N 1
ATOM 841 C CA . LYS A 1 104 ? -1.457 6.563 12.343 1.00 98.56 104 LYS A CA 1
ATOM 842 C C . LYS A 1 104 ? -2.781 6.061 12.917 1.00 98.56 104 LYS A C 1
ATOM 844 O O . LYS A 1 104 ? -2.791 5.500 14.008 1.00 98.56 104 LYS A O 1
ATOM 849 N N . LEU A 1 105 ? -3.889 6.234 12.191 1.00 98.56 105 LEU A N 1
ATOM 850 C CA . LEU A 1 105 ? -5.209 5.770 12.634 1.00 98.56 105 LEU A CA 1
ATOM 851 C C . LEU A 1 105 ? -5.266 4.243 12.753 1.00 98.56 105 LEU A C 1
ATOM 853 O O . LEU A 1 105 ? -5.774 3.726 13.746 1.00 98.56 105 LEU A O 1
ATOM 857 N N . ALA A 1 106 ? -4.723 3.526 11.767 1.00 98.31 106 ALA A N 1
ATOM 858 C CA . ALA A 1 106 ? -4.694 2.069 11.777 1.00 98.31 106 ALA A CA 1
ATOM 859 C C . ALA A 1 106 ? -3.870 1.520 12.953 1.00 98.31 106 ALA A C 1
ATOM 861 O O . ALA A 1 106 ? -4.335 0.616 13.645 1.00 98.31 106 ALA A O 1
ATOM 862 N N . GLN A 1 107 ? -2.694 2.098 13.222 1.00 98.19 107 GLN A N 1
ATOM 863 C CA . GLN A 1 107 ? -1.869 1.729 14.376 1.00 98.19 107 GLN A CA 1
ATOM 864 C C . GLN A 1 107 ? -2.552 2.056 15.704 1.00 98.19 107 GLN A C 1
ATOM 866 O O . GLN A 1 107 ? -2.554 1.223 16.601 1.00 98.19 107 GLN A O 1
ATOM 871 N N . ALA A 1 108 ? -3.160 3.239 15.834 1.00 98.19 108 ALA A N 1
ATOM 872 C CA . ALA A 1 108 ? -3.840 3.632 17.065 1.00 98.19 108 ALA A CA 1
ATOM 873 C C . ALA A 1 108 ? -4.977 2.664 17.424 1.00 98.19 108 ALA A C 1
ATOM 875 O O . ALA A 1 108 ? -5.108 2.272 18.581 1.00 98.19 108 ALA A O 1
ATOM 876 N N . ILE A 1 109 ? -5.766 2.234 16.433 1.00 97.62 109 ILE A N 1
ATOM 877 C CA . ILE A 1 109 ? -6.824 1.241 16.649 1.00 97.62 109 ILE A CA 1
ATOM 878 C C . ILE A 1 109 ? -6.228 -0.132 16.973 1.00 97.62 109 ILE A C 1
ATOM 880 O O . ILE A 1 109 ? -6.713 -0.785 17.892 1.00 97.62 109 ILE A O 1
ATOM 884 N N . GLU A 1 110 ? -5.194 -0.579 16.254 1.00 96.38 110 GLU A N 1
ATOM 885 C CA . GLU A 1 110 ? -4.520 -1.856 16.534 1.00 96.38 110 GLU A CA 1
ATOM 886 C C . GLU A 1 110 ? -3.994 -1.916 17.977 1.00 96.38 110 GLU A C 1
ATOM 888 O O . GLU A 1 110 ? -4.287 -2.881 18.686 1.00 96.38 110 GLU A O 1
ATOM 893 N N . THR A 1 111 ? -3.307 -0.864 18.431 1.00 96.31 111 THR A N 1
ATOM 894 C CA . THR A 1 111 ? -2.808 -0.733 19.806 1.00 96.31 111 THR A CA 1
ATOM 895 C C . THR A 1 111 ? -3.952 -0.700 20.811 1.00 96.31 111 THR A C 1
ATOM 897 O O . THR A 1 111 ? -3.975 -1.530 21.709 1.00 96.31 111 THR A O 1
ATOM 900 N N . ALA A 1 112 ? -4.969 0.146 20.615 1.00 96.31 112 ALA A N 1
ATOM 901 C CA . ALA A 1 112 ? -6.116 0.202 21.524 1.00 96.31 112 ALA A CA 1
ATOM 902 C C . ALA A 1 112 ? -6.837 -1.154 21.646 1.00 96.31 112 ALA A C 1
ATOM 904 O O . ALA A 1 112 ? -7.305 -1.528 22.717 1.00 96.31 112 ALA A O 1
ATOM 905 N N . CYS A 1 113 ? -6.910 -1.929 20.560 1.00 91.94 113 CYS A N 1
ATOM 906 C CA . CYS A 1 113 ? -7.485 -3.273 20.593 1.00 91.94 113 CYS A CA 1
ATOM 907 C C . CYS A 1 113 ? -6.631 -4.272 21.371 1.00 91.94 113 CYS A C 1
ATOM 909 O O . CYS A 1 113 ? -7.184 -5.219 21.930 1.00 91.94 113 CYS A O 1
ATOM 911 N N . LYS A 1 114 ? -5.307 -4.107 21.358 1.00 91.44 114 LYS A N 1
ATOM 912 C CA . LYS A 1 114 ? -4.392 -4.892 22.183 1.00 91.44 114 LYS A CA 1
ATOM 913 C C . LYS A 1 114 ? -4.546 -4.498 23.653 1.00 91.44 114 LYS A C 1
ATOM 915 O O . LYS A 1 114 ? -4.830 -5.369 24.464 1.00 91.44 114 LYS A O 1
ATOM 920 N N . ASP A 1 115 ? -4.507 -3.205 23.954 1.00 93.88 115 ASP A N 1
ATOM 921 C CA . ASP A 1 115 ? -4.619 -2.682 25.318 1.00 93.88 115 ASP A CA 1
ATOM 922 C C . ASP A 1 115 ? -5.941 -3.106 25.981 1.00 93.88 115 ASP A C 1
ATOM 924 O O . ASP A 1 115 ? -5.955 -3.550 27.125 1.00 93.88 115 ASP A O 1
ATOM 928 N N . VAL A 1 116 ? -7.063 -3.060 25.250 1.00 93.31 116 VAL A N 1
ATOM 929 C CA . VAL A 1 116 ? -8.362 -3.545 25.755 1.00 93.31 116 VAL A CA 1
ATOM 930 C C . VAL A 1 116 ? -8.324 -5.037 26.094 1.00 93.31 116 VAL A C 1
ATOM 932 O O . VAL A 1 116 ? -8.907 -5.438 27.098 1.00 93.31 116 VAL A O 1
ATOM 935 N N . LYS A 1 117 ? -7.650 -5.867 25.288 1.00 90.00 117 LYS A N 1
ATOM 936 C CA . LYS A 1 117 ? -7.511 -7.304 25.578 1.00 90.00 117 LYS A CA 1
ATOM 937 C C . LYS A 1 117 ? -6.649 -7.544 26.813 1.00 90.00 117 LYS A C 1
ATOM 939 O O . LYS A 1 117 ? -6.993 -8.404 27.617 1.00 90.00 117 LYS A O 1
ATOM 944 N N . ASP A 1 118 ? -5.576 -6.774 26.965 1.00 91.19 118 ASP A N 1
ATOM 945 C CA . ASP A 1 118 ? -4.670 -6.872 28.108 1.00 91.19 118 ASP A CA 1
ATOM 946 C C . ASP A 1 118 ? -5.407 -6.495 29.412 1.00 91.19 118 ASP A C 1
ATOM 948 O O . ASP A 1 11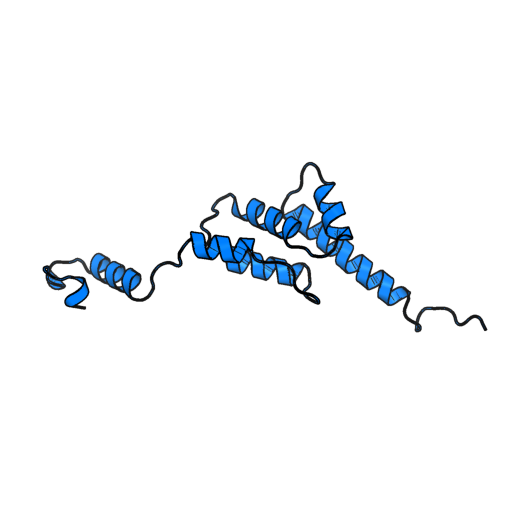8 ? -5.339 -7.234 30.395 1.00 91.19 118 ASP A O 1
ATOM 952 N N . LEU A 1 119 ? -6.221 -5.428 29.391 1.00 90.88 119 LEU A N 1
ATOM 953 C CA . LEU A 1 119 ? -7.069 -5.008 30.521 1.00 90.88 119 LEU A CA 1
ATOM 954 C C . LEU A 1 119 ? -8.185 -6.006 30.874 1.00 90.88 119 LEU A C 1
ATOM 956 O O . LEU A 1 119 ? -8.631 -6.050 32.017 1.00 90.88 119 LEU A O 1
ATOM 960 N N . GLN A 1 120 ? -8.665 -6.786 29.905 1.00 89.00 120 GLN A N 1
ATOM 961 C CA . GLN A 1 120 ? -9.687 -7.820 30.113 1.00 89.00 120 GLN A CA 1
ATOM 962 C C . GLN A 1 120 ? -9.097 -9.163 30.567 1.00 89.00 120 GLN A C 1
ATOM 964 O O . GLN A 1 120 ? -9.849 -10.110 30.809 1.00 89.00 120 GLN A O 1
ATOM 969 N N . SER A 1 121 ? -7.770 -9.276 30.659 1.00 84.50 121 SER A N 1
ATOM 970 C CA . SER A 1 121 ? -7.123 -10.513 31.082 1.00 84.50 121 SER A CA 1
ATOM 971 C C . SER A 1 121 ? -7.392 -10.815 32.569 1.00 84.50 121 SER A C 1
ATOM 973 O O . SER A 1 121 ? -7.549 -9.892 33.372 1.00 84.50 121 SER A O 1
ATOM 975 N N . PRO A 1 122 ? -7.426 -12.101 32.975 1.00 73.88 122 PRO A N 1
ATOM 976 C CA . PRO A 1 122 ? -7.761 -12.505 34.346 1.00 73.88 122 PRO A CA 1
ATOM 977 C C . PRO A 1 122 ? -6.837 -11.929 35.425 1.00 73.88 122 PRO A C 1
ATOM 979 O O . PRO A 1 122 ? -7.214 -11.905 36.590 1.00 73.88 122 PRO A O 1
ATOM 982 N N . GLU A 1 123 ? -5.641 -11.473 35.046 1.00 72.75 123 GLU A N 1
ATOM 983 C CA . GLU A 1 123 ? -4.679 -10.824 35.942 1.00 72.75 123 GLU A CA 1
ATOM 984 C C . GLU A 1 123 ? -5.168 -9.454 36.441 1.00 72.75 123 GLU A C 1
ATOM 986 O O . GLU A 1 123 ? -4.773 -9.020 37.521 1.00 72.75 123 GLU A O 1
ATOM 991 N N . PHE A 1 124 ? -6.052 -8.790 35.685 1.00 62.62 124 PHE A N 1
ATOM 992 C CA . PHE A 1 124 ? -6.547 -7.441 35.980 1.00 62.62 124 PHE A CA 1
ATOM 993 C C . PHE A 1 124 ? -8.057 -7.379 36.249 1.00 62.62 124 PHE A C 1
ATOM 995 O O . PHE A 1 124 ? -8.565 -6.318 36.617 1.00 62.62 124 PHE A O 1
ATOM 1002 N N . VAL A 1 125 ? -8.786 -8.493 36.109 1.00 60.03 125 VAL A N 1
ATOM 1003 C CA . VAL A 1 125 ? -10.202 -8.577 36.495 1.00 60.03 125 VAL A CA 1
ATOM 1004 C C . VAL A 1 125 ? -10.285 -8.809 38.008 1.00 60.03 125 VAL A C 1
ATOM 1006 O O . VAL A 1 125 ? -9.820 -9.848 38.479 1.00 60.03 125 VAL A O 1
ATOM 1009 N N . PRO A 1 126 ? -10.885 -7.894 38.795 1.00 64.06 126 PRO A N 1
ATOM 1010 C CA . PRO A 1 126 ? -11.070 -8.114 40.223 1.00 64.06 126 PRO A CA 1
ATOM 1011 C C . PRO A 1 126 ? -11.881 -9.394 40.445 1.00 64.06 126 PRO A C 1
ATOM 1013 O O . PRO A 1 126 ? -13.018 -9.499 39.980 1.00 64.06 126 PRO A O 1
ATOM 1016 N N . GLN A 1 127 ? -11.298 -10.368 41.148 1.00 57.56 127 GLN A N 1
ATOM 1017 C CA . GLN A 1 127 ? -12.017 -11.547 41.621 1.00 57.56 127 GLN A CA 1
ATOM 1018 C C . GLN A 1 127 ? -13.003 -11.106 42.706 1.00 57.56 127 GLN A C 1
ATOM 1020 O O . GLN A 1 127 ? -12.681 -11.105 43.889 1.00 57.56 127 GLN A O 1
ATOM 1025 N N . TYR A 1 128 ? -14.199 -10.682 42.308 1.00 57.50 128 TYR A N 1
ATOM 1026 C CA . TYR A 1 128 ? -15.322 -10.620 43.233 1.00 57.50 128 TYR A CA 1
ATOM 1027 C C . TYR A 1 128 ? -15.966 -12.008 43.290 1.00 57.50 128 TYR A C 1
ATOM 1029 O O . TYR A 1 128 ? -16.792 -12.355 42.445 1.00 57.50 128 TYR A O 1
ATOM 1037 N N . THR A 1 129 ? -15.552 -12.788 44.288 1.0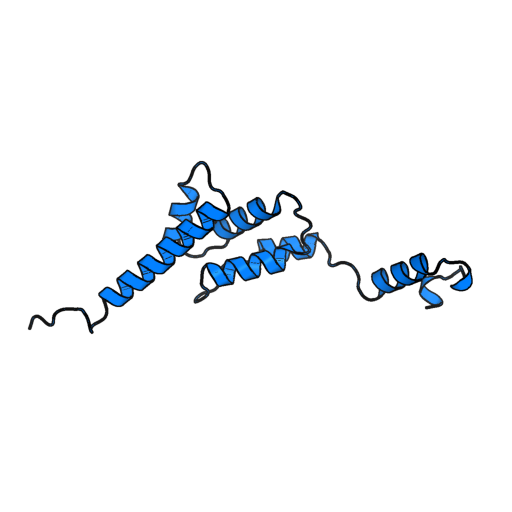0 52.81 129 THR A N 1
ATOM 1038 C CA . THR A 1 129 ? -16.310 -13.907 44.869 1.00 52.81 129 THR A CA 1
ATOM 1039 C C . THR A 1 129 ? -16.403 -13.702 46.366 1.00 52.81 129 THR A C 1
ATOM 1041 O O . THR A 1 129 ? -15.332 -13.426 46.954 1.00 52.81 129 THR A O 1
#

Secondary structure (DSSP, 8-state):
-HHHHTTS-GGGS-HHHHHHHHHHHHSPPPPHHHHHHHHHT--PPTT--HHHHHHHHHHHHTTTT-GGGHHHHHHHHHHHH---HHHHHHHHT-TT--HHHHHHHHHHHHHHHHHHHHHTSTTTS----